Protein 5T5D (pdb70)

Secondary structure (DSSP, 8-state):
-EEEEEE-SSTT-SSHHHHHHHHTT-SEEEEE-HHHHH-HHHHHHHHHHS-TT-EEEEE-HHHHHHHHHHS---S-EEEEESSHHHHHHHHHTT---SEEEE--B--EEETTEE--HHHHHHHHHHHHTT-EEEE-SSTTSPPEEGGGG-

Solvent-accessible surface area: 7472 Å² total; per-residue (Å²): 66,46,60,5,4,0,0,1,51,37,2,1,79,55,79,27,1,31,46,1,18,154,120,47,94,19,95,16,0,5,0,0,13,75,149,2,38,152,38,72,92,77,36,46,88,1,116,143,49,22,51,117,78,24,120,25,28,31,51,25,15,173,34,0,32,115,38,41,86,79,78,124,28,97,34,84,0,0,0,0,0,31,37,0,71,16,0,58,48,0,32,126,12,107,9,98,24,154,59,0,0,0,0,23,13,123,112,98,31,33,86,32,2,26,8,36,93,105,26,94,145,37,0,45,24,0,28,87,62,63,8,140,9,15,11,18,54,42,42,100,72,80,62,51,75,0,120,146,56,77

Nearest PDB structures (foldseek):
  5t5d-assembly1_A  TM=1.007E+00  e=1.175E-31  Streptococcus pneumoniae TIGR4
  1ble-assembly1_A  TM=9.465E-01  e=1.031E-14  Bacillus subtilis
  3eye-assembly1_A  TM=9.375E-01  e=6.669E-14  Escherichia coli O157:H7
  3p3v-assembly1_A  TM=9.046E-01  e=5.497E-14  Streptococcus pyogenes serotype M1
  3lfj-assembly2_B  TM=8.961E-01  e=4.600E-13  Caldanaerobacter subterraneus subsp. tengcongensis MB4

Radius of gyration: 14.41 Å; Cα contacts (8 Å, |Δi|>4): 271; chains: 1; bounding box: 38×37×31 Å

CATH classification: 3.40.35.10

B-factor: mean 57.13, std 14.55, range [31.09, 108.74]

Sequence (150 aa)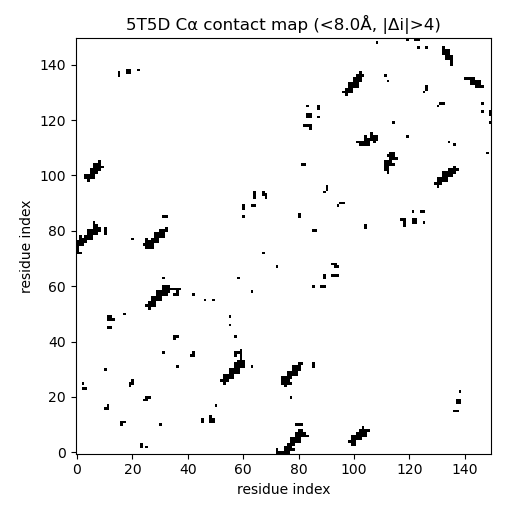:
SIEFVRIDDRLVHGQVVTTWLKKYDIEQVIIVNDRISEDKTRQSILKISAPVGLKIVFFSVKRFVEVLNSVPIKKRTMLIYTNPKDVYDSIEGNLKLEYLNVGQMSEKVTGGVALGEEDKYYFKKIVDKGTRVEIQMVPNDKVTMLEKFL

Organism: Streptococcus pneumoniae serotype 4 (strain ATCC BAA-334 / TIGR4) (NCBI:txid170187)

InterPro domains:
  IPR004720 Phosphotransferase system, sorbose subfamily IIB component [PF03830] (3-148)
  IPR004720 Phosphotransferase system, sorbose subfamily IIB component [PS51101] (1-156)
  IPR004720 Phosphotransferase system, sorbose subfamily IIB component [cd00001] (3-152)
  IPR036667 Phosphotransferase system, sorbose subfamily IIB component superfamily [G3DSA:3.40.35.10] (1-156)
  IPR036667 Phosphotransferase system, sorbose subfamily IIB component superfamily [SSF52728] (1-155)

Foldseek 3Di:
DAQAEEAAPCQQDDPQVVLVCVVLVFAEEEEAADVCLVDVVVVVVSVVSHDDRYHYHYHYLVVVLVCVVVDDDDGHYYYYYHALVSVLSSVVSVDDAQEYEYAAHPCDDDDGHRADPVRVVSVVVCVVVNHFYWYARHPPGDTDGPVVPD

Structure (mmCIF, N/CA/C/O backbone):
data_5T5D
#
_entry.id   5T5D
#
_cell.length_a   42.503
_cell.length_b   42.503
_cell.length_c   292.922
_cell.angle_alpha   9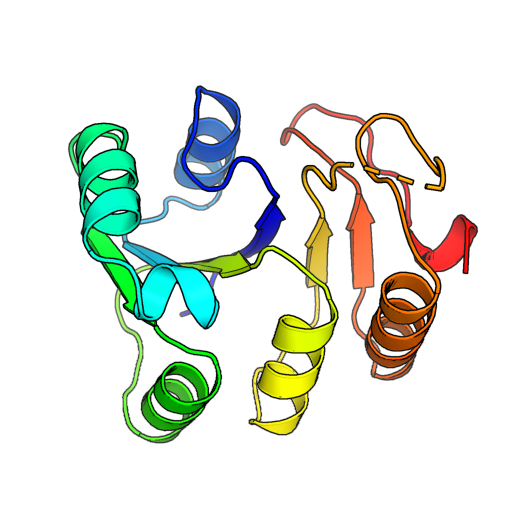0.00
_cell.angle_beta   90.00
_cell.angle_gamma   120.00
#
_symmetry.space_group_name_H-M   'P 65 2 2'
#
loop_
_entity.id
_entity.type
_entity.pdbx_description
1 polymer 'PTS system, IIB component'
2 water water
#
loop_
_atom_site.group_PDB
_atom_site.id
_atom_site.type_symbol
_atom_site.label_atom_id
_atom_site.label_alt_id
_atom_site.label_comp_id
_atom_site.label_asym_id
_atom_site.label_entity_id
_atom_site.label_seq_id
_atom_site.pdbx_PDB_ins_code
_atom_site.Cartn_x
_atom_site.Cartn_y
_atom_site.Cartn_z
_atom_site.occupancy
_atom_site.B_iso_or_equiv
_atom_site.auth_seq_id
_atom_site.auth_comp_id
_atom_site.auth_asym_id
_atom_site.auth_atom_id
_atom_site.pdbx_PDB_model_num
ATOM 1 N N . SER A 1 7 ? 21.464 14.022 17.414 1.00 65.49 2 SER A N 1
ATOM 2 C CA . SER A 1 7 ? 20.453 14.846 18.072 1.00 60.78 2 SER A CA 1
ATOM 3 C C . SER A 1 7 ? 19.092 14.733 17.358 1.00 51.93 2 SER A C 1
ATOM 4 O O . SER A 1 7 ? 18.390 15.726 17.128 1.00 51.32 2 SER A O 1
ATOM 7 N N . ILE A 1 8 ? 18.744 13.509 16.973 1.00 49.82 3 ILE A N 1
ATOM 8 C CA . ILE A 1 8 ? 17.388 13.224 16.538 1.00 59.07 3 ILE A CA 1
ATOM 9 C C . ILE A 1 8 ? 16.498 13.307 17.767 1.00 62.28 3 ILE A C 1
ATOM 10 O O . ILE A 1 8 ? 16.665 12.545 18.728 1.00 58.70 3 ILE A O 1
ATOM 15 N N . GLU A 1 9 ? 15.571 14.255 17.759 1.00 54.05 4 GLU A N 1
ATOM 16 C CA . GLU A 1 9 ? 14.754 14.525 18.922 1.00 42.38 4 GLU A CA 1
ATOM 17 C C . GLU A 1 9 ? 13.420 13.813 18.878 1.00 43.62 4 GLU A C 1
ATOM 18 O O . GLU A 1 9 ? 12.806 13.603 19.933 1.00 48.53 4 GLU A O 1
ATOM 24 N N . PHE A 1 10 ? 12.983 13.411 17.691 1.00 40.24 5 PHE A N 1
ATOM 25 C CA . PHE A 1 10 ? 11.598 13.044 17.471 1.00 39.34 5 PHE A CA 1
ATOM 26 C C . PHE A 1 10 ? 11.505 12.406 16.104 1.00 38.46 5 PHE A C 1
ATOM 27 O O . PHE A 1 10 ? 12.068 12.924 15.133 1.00 53.88 5 PHE A O 1
ATOM 35 N N . VAL A 1 11 ? 10.857 11.255 16.012 1.00 45.52 6 VAL A N 1
ATOM 36 C CA . VAL A 1 11 ? 10.661 10.616 14.723 1.00 53.87 6 VAL A CA 1
ATOM 37 C C . VAL A 1 11 ? 9.189 10.272 14.619 1.00 39.12 6 VAL A C 1
ATOM 38 O O . VAL A 1 11 ? 8.581 9.804 15.586 1.00 36.69 6 VAL A O 1
ATOM 42 N N . ARG A 1 12 ? 8.598 10.563 13.472 1.00 41.47 7 ARG A N 1
ATOM 43 C CA . ARG A 1 12 ? 7.155 10.459 13.362 1.00 41.01 7 ARG A CA 1
ATOM 44 C C . ARG A 1 12 ? 6.806 9.899 11.999 1.00 44.20 7 ARG A C 1
ATOM 45 O O . ARG A 1 12 ? 7.467 10.226 11.008 1.00 35.78 7 ARG A O 1
ATOM 53 N N . ILE A 1 13 ? 5.784 9.048 11.960 1.00 35.52 8 ILE A N 1
ATOM 54 C CA . ILE A 1 13 ? 5.207 8.574 10.713 1.00 38.59 8 ILE A CA 1
ATOM 55 C C . ILE A 1 13 ? 3.986 9.432 10.437 1.00 37.13 8 ILE A C 1
ATOM 56 O O . ILE A 1 13 ? 3.053 9.475 11.250 1.00 35.44 8 ILE A O 1
ATOM 61 N N . ASP A 1 14 ? 3.969 10.111 9.294 1.00 37.25 9 ASP A N 1
ATOM 62 C CA . ASP A 1 14 ? 2.838 10.986 9.013 1.00 39.94 9 ASP A CA 1
ATOM 63 C C . ASP A 1 14 ? 2.694 11.125 7.512 1.00 42.30 9 ASP A C 1
ATOM 64 O O . ASP A 1 14 ? 3.644 11.523 6.836 1.00 47.14 9 ASP A O 1
ATOM 69 N N . ASP A 1 15 ? 1.498 10.793 7.010 1.00 53.30 10 ASP A N 1
ATOM 70 C CA . ASP A 1 15 ? 1.158 11.016 5.606 1.00 54.33 10 ASP A CA 1
ATOM 71 C C . ASP A 1 15 ? 1.075 12.499 5.253 1.00 54.29 10 ASP A C 1
ATOM 72 O O . ASP A 1 15 ? 1.363 12.874 4.118 1.00 59.94 10 ASP A O 1
ATOM 77 N N . ARG A 1 16 ? 0.650 13.356 6.179 1.00 64.88 11 ARG A N 1
ATOM 78 C CA . ARG A 1 16 ? 0.606 14.777 5.840 1.00 76.51 11 ARG A CA 1
ATOM 79 C C . ARG A 1 16 ? 2.006 15.367 5.719 1.00 80.61 11 ARG A C 1
ATOM 80 O O . ARG A 1 16 ? 2.216 16.294 4.924 1.00 82.91 11 ARG A O 1
ATOM 82 N N . LEU A 1 17 ? 2.967 14.827 6.480 1.00 74.79 12 LEU A N 1
ATOM 83 C CA . LEU A 1 17 ? 4.334 15.332 6.562 1.00 70.80 12 LEU A CA 1
ATOM 84 C C . LEU A 1 17 ? 4.348 16.733 7.169 1.00 75.90 12 LEU A C 1
ATOM 85 O O . LEU A 1 17 ? 3.933 16.909 8.320 1.00 68.05 12 LEU A O 1
ATOM 90 N N . VAL A 1 18 ? 4.806 17.732 6.416 1.00 81.41 13 VAL A N 1
ATOM 91 C CA . VAL A 1 18 ? 4.880 19.100 6.915 1.00 84.05 13 VAL A CA 1
ATOM 92 C C . VAL A 1 18 ? 3.638 19.909 6.516 1.00 85.96 13 VAL A C 1
ATOM 93 O O . VAL A 1 18 ? 3.681 21.142 6.464 1.00 89.11 13 VAL A O 1
ATOM 97 N N . HIS A 1 19 ? 2.514 19.238 6.269 1.00 76.85 14 HIS A N 1
ATOM 98 C CA . HIS A 1 19 ? 1.288 19.921 5.869 1.00 83.47 14 HIS A CA 1
ATOM 99 C C . HIS A 1 19 ? 0.460 20.306 7.090 1.00 71.12 14 HIS A C 1
ATOM 100 O O . HIS A 1 19 ? -0.006 19.437 7.832 1.00 59.45 14 HIS A O 1
ATOM 107 N N . GLY A 1 20 ? 0.262 21.601 7.280 1.00 88.43 15 GLY A N 1
ATOM 108 C CA . GLY A 1 20 ? -0.763 22.085 8.177 1.00 85.79 15 GLY A CA 1
ATOM 109 C C . GLY A 1 20 ? -0.214 22.592 9.489 1.00 90.04 15 GLY A C 1
ATOM 110 O O . GLY A 1 20 ? 0.982 22.835 9.665 1.00 93.50 15 GLY A O 1
ATOM 111 N N . GLN A 1 21 ? -1.136 22.771 10.425 1.00 96.13 16 GLN A N 1
ATOM 112 C CA . GLN A 1 21 ? -0.782 23.143 11.783 1.00 93.99 16 GLN A CA 1
ATOM 113 C C . GLN A 1 21 ? -0.398 21.941 12.630 1.00 93.35 16 GLN A C 1
ATOM 114 O O . GLN A 1 21 ? 0.067 22.125 13.762 1.00 91.81 16 GLN A O 1
ATOM 116 N N . VAL A 1 22 ? -0.580 20.722 12.111 1.00 78.96 17 VAL A N 1
ATOM 117 C CA . VAL A 1 22 ? -0.315 19.531 12.914 1.00 69.40 17 VAL A CA 1
ATOM 118 C C . VAL A 1 22 ? 1.166 19.448 13.252 1.00 57.28 17 VAL A C 1
ATOM 119 O O . VAL A 1 22 ? 1.546 19.311 14.419 1.00 69.38 17 VAL A O 1
ATOM 121 N N . VAL A 1 23 ? 2.027 19.569 12.243 1.00 53.73 18 VAL A N 1
ATOM 122 C CA . VAL A 1 23 ? 3.451 19.372 12.492 1.00 58.05 18 VAL A CA 1
ATOM 123 C C . VAL A 1 23 ? 4.029 20.482 13.371 1.00 49.81 18 VAL A C 1
ATOM 124 O O . VAL A 1 23 ? 4.927 20.232 14.186 1.00 55.75 18 VAL A O 1
ATOM 128 N N . THR A 1 24 ? 3.520 21.710 13.252 1.00 55.93 19 THR A N 1
ATOM 129 C CA . THR A 1 24 ? 4.165 22.827 13.932 1.00 66.44 19 THR A CA 1
ATOM 130 C C . THR A 1 24 ? 4.023 22.729 15.448 1.00 55.16 19 THR A C 1
ATOM 131 O O . THR A 1 24 ? 4.896 23.209 16.179 1.00 56.60 19 THR A O 1
ATOM 135 N N . THR A 1 25 ? 2.944 22.117 15.936 1.00 53.77 20 THR A N 1
ATOM 136 C CA . THR A 1 25 ? 2.852 21.812 17.362 1.00 63.46 20 THR A CA 1
ATOM 137 C C . THR A 1 25 ? 4.042 20.968 17.811 1.00 55.53 20 THR A C 1
ATOM 138 O O . THR A 1 25 ? 4.617 21.191 18.887 1.00 57.36 20 THR A O 1
ATOM 142 N N . TRP A 1 26 ? 4.436 20.005 16.982 1.00 50.85 21 TRP A N 1
ATOM 143 C CA . TRP A 1 26 ? 5.558 19.144 17.315 1.00 46.61 21 TRP A CA 1
ATOM 144 C C . TRP A 1 26 ? 6.886 19.889 17.192 1.00 51.36 21 TRP A C 1
ATOM 145 O O . TRP A 1 26 ? 7.790 19.692 18.014 1.00 53.01 21 TRP A O 1
ATOM 156 N N . LEU A 1 27 ? 7.020 20.772 16.195 1.00 49.39 22 LEU A N 1
ATOM 157 C CA . LEU A 1 27 ? 8.245 21.560 16.073 1.00 50.83 22 LEU A CA 1
ATOM 158 C C . LEU A 1 27 ? 8.414 22.553 17.218 1.00 52.30 22 LEU A C 1
ATOM 159 O O . LEU A 1 27 ? 9.549 22.850 17.614 1.00 62.91 22 LEU A O 1
ATOM 164 N N . LYS A 1 28 ? 7.315 23.080 17.757 1.00 52.87 23 LYS A N 1
ATOM 165 C CA . LYS A 1 28 ? 7.419 23.903 18.956 1.00 71.28 23 LYS A CA 1
ATOM 166 C C . LYS A 1 28 ? 7.776 23.051 20.164 1.00 52.73 23 LYS A C 1
ATOM 167 O O . LYS A 1 28 ? 8.697 23.385 20.918 1.00 56.94 23 LYS A O 1
ATOM 173 N N . LYS A 1 29 ? 7.075 21.924 20.336 1.00 51.26 24 LYS A N 1
ATOM 174 C CA . LYS A 1 29 ? 7.233 21.107 21.536 1.00 61.94 24 LYS A CA 1
ATOM 175 C C . LYS A 1 29 ? 8.664 20.619 21.674 1.00 53.90 24 LYS A C 1
ATOM 176 O O . LYS A 1 29 ? 9.271 20.735 22.743 1.00 56.04 24 LYS A O 1
ATOM 182 N N . TYR A 1 30 ? 9.221 20.069 20.600 1.00 51.05 25 TYR A N 1
ATOM 183 C CA . TYR A 1 30 ? 10.586 19.562 20.601 1.00 54.67 25 TYR A CA 1
ATOM 184 C C . TYR A 1 30 ? 11.606 20.624 20.188 1.00 55.79 25 TYR A C 1
ATOM 185 O O . TYR A 1 30 ? 12.798 20.315 20.066 1.00 47.51 25 TYR A O 1
ATOM 194 N N . ASP A 1 31 ? 11.166 21.866 20.000 1.00 62.89 26 ASP A N 1
ATOM 195 C CA . ASP A 1 31 ? 12.038 22.973 19.605 1.00 63.77 26 ASP A CA 1
ATOM 196 C C . ASP A 1 31 ? 12.917 22.568 18.423 1.00 57.22 26 ASP A C 1
ATOM 197 O O . ASP A 1 31 ? 14.153 22.596 18.471 1.00 50.88 26 ASP A O 1
ATOM 202 N N . ILE A 1 32 ? 12.232 22.170 17.353 1.00 47.60 27 ILE A N 1
ATOM 203 C CA . ILE A 1 32 ? 12.884 21.557 16.202 1.00 61.49 27 ILE A CA 1
ATOM 204 C C . ILE A 1 32 ? 13.509 22.641 15.339 1.00 56.87 27 ILE A C 1
ATOM 205 O O . ILE A 1 32 ? 12.863 23.644 15.022 1.00 54.04 27 ILE A O 1
ATOM 210 N N . GLU A 1 33 ? 14.758 22.420 14.932 1.00 57.49 28 GLU A N 1
ATOM 211 C CA . GLU A 1 33 ? 15.474 23.306 14.022 1.00 58.78 28 GLU A CA 1
ATOM 212 C C . GLU A 1 33 ? 15.572 22.754 12.610 1.00 56.75 28 GLU A C 1
ATOM 213 O O . GLU A 1 33 ? 15.928 23.497 11.686 1.00 62.27 28 GLU A O 1
ATOM 219 N N . GLN A 1 34 ? 15.273 21.479 12.424 1.00 49.89 29 GLN A N 1
ATOM 220 C CA . GLN A 1 34 ? 15.550 20.810 11.167 1.00 49.96 29 GLN A CA 1
ATOM 221 C C . GLN A 1 34 ? 14.600 19.631 11.045 1.00 53.84 29 GLN A C 1
ATOM 222 O O . GLN A 1 34 ? 14.511 18.830 11.977 1.00 47.74 29 GLN A O 1
ATOM 228 N N . VAL A 1 35 ? 13.892 19.539 9.917 1.00 44.03 30 VAL A N 1
ATOM 229 C CA . VAL A 1 35 ? 13.111 18.362 9.552 1.00 43.00 30 VAL A CA 1
ATOM 230 C C . VAL A 1 35 ? 13.810 17.627 8.413 1.00 42.72 30 VAL A C 1
ATOM 231 O O . VAL A 1 35 ? 14.177 18.228 7.397 1.00 43.14 30 VAL A O 1
ATOM 235 N N . ILE A 1 36 ? 14.011 16.330 8.592 1.00 42.10 31 ILE A N 1
ATOM 236 C CA . ILE A 1 36 ? 14.460 15.444 7.530 1.00 46.43 31 ILE A CA 1
ATOM 237 C C . ILE A 1 36 ? 13.294 14.541 7.167 1.00 50.00 31 ILE A C 1
ATOM 238 O O . ILE A 1 36 ? 12.805 13.776 8.011 1.00 40.94 31 ILE A O 1
ATOM 243 N N . ILE A 1 37 ? 12.827 14.650 5.931 1.00 46.55 32 ILE A N 1
ATOM 244 C CA . ILE A 1 37 ? 11.819 13.736 5.416 1.00 45.05 32 ILE A CA 1
ATOM 245 C C . ILE A 1 37 ? 12.572 12.569 4.812 1.00 40.57 32 ILE A C 1
ATOM 246 O O . ILE A 1 37 ? 13.369 12.761 3.886 1.00 40.99 32 ILE A O 1
ATOM 251 N N . VAL A 1 38 ? 12.380 11.378 5.387 1.00 40.26 33 VAL A N 1
ATOM 252 C CA . VAL A 1 38 ? 13.075 10.170 4.950 1.00 48.90 33 VAL A CA 1
ATOM 253 C C . VAL A 1 38 ? 12.070 9.333 4.175 1.00 39.97 33 VAL A C 1
ATOM 254 O O . VAL A 1 38 ? 11.263 8.611 4.770 1.00 41.32 33 VAL A O 1
ATOM 258 N N . ASN A 1 39 ? 12.157 9.399 2.844 1.00 40.39 34 ASN A N 1
ATOM 259 C CA . ASN A 1 39 ? 11.224 8.736 1.945 1.00 40.53 34 ASN A CA 1
ATOM 260 C C . ASN A 1 39 ? 11.851 8.613 0.557 1.00 41.15 34 ASN A C 1
ATOM 261 O O . ASN A 1 39 ? 12.391 9.588 0.037 1.00 51.21 34 ASN A O 1
ATOM 266 N N . ASP A 1 40 ? 11.753 7.421 -0.053 1.00 41.40 35 ASP A N 1
ATOM 267 C CA . ASP A 1 40 ? 12.396 7.191 -1.355 1.00 42.12 35 ASP A CA 1
ATOM 268 C C . ASP A 1 40 ? 11.745 8.016 -2.456 1.00 47.68 35 ASP A C 1
ATOM 269 O O . ASP A 1 40 ? 12.430 8.713 -3.224 1.00 43.10 35 ASP A O 1
ATOM 274 N N . ARG A 1 41 ? 10.416 7.930 -2.553 1.00 45.48 36 ARG A N 1
ATOM 275 C CA . ARG A 1 41 ? 9.690 8.610 -3.617 1.00 49.10 36 ARG A CA 1
ATOM 276 C C . ARG A 1 41 ? 9.907 10.118 -3.569 1.00 43.20 36 ARG A C 1
ATOM 277 O O . ARG A 1 41 ? 10.265 10.737 -4.573 1.00 5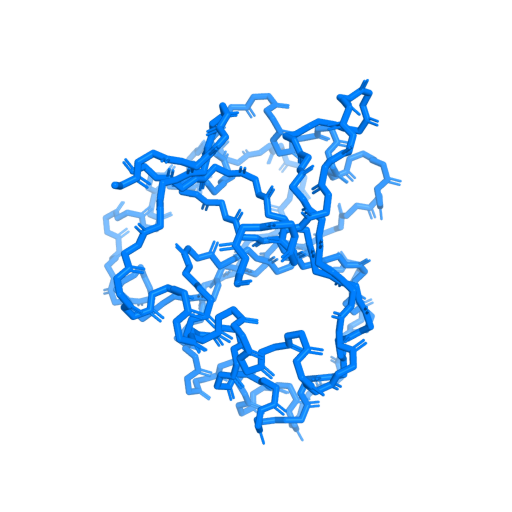2.69 36 ARG A O 1
ATOM 285 N N . ILE A 1 42 ? 9.700 10.723 -2.402 1.00 42.58 37 ILE A N 1
ATOM 286 C CA . ILE A 1 42 ? 9.860 12.168 -2.249 1.00 51.38 37 ILE A CA 1
ATOM 287 C C . ILE A 1 42 ? 11.300 12.574 -2.521 1.00 47.96 37 ILE A C 1
ATOM 288 O O . ILE A 1 42 ? 11.564 13.582 -3.181 1.00 52.39 37 ILE A O 1
ATOM 293 N N . SER A 1 43 ? 12.250 11.800 -2.006 1.00 42.64 38 SER A N 1
ATOM 294 C CA . SER A 1 43 ? 13.646 12.008 -2.328 1.00 46.38 38 SER A CA 1
ATOM 295 C C . SER A 1 43 ? 13.876 12.010 -3.825 1.00 54.30 38 SER A C 1
ATOM 296 O O . SER A 1 43 ? 14.796 12.683 -4.303 1.00 50.80 38 SER A O 1
ATOM 299 N N . GLU A 1 44 ? 13.052 11.270 -4.572 1.00 50.11 39 GLU A N 1
ATOM 300 C CA . GLU A 1 44 ? 13.151 11.260 -6.024 1.00 60.49 39 GLU A CA 1
ATOM 301 C C . GLU A 1 44 ? 12.482 12.480 -6.655 1.00 59.92 39 GLU A C 1
ATOM 302 O O . GLU A 1 44 ? 12.928 12.940 -7.707 1.00 51.19 39 GLU A O 1
ATOM 308 N N . ASP A 1 45 ? 11.427 13.023 -6.036 1.00 54.98 40 ASP A N 1
ATOM 309 C CA . ASP A 1 45 ? 10.466 13.866 -6.739 1.00 58.99 40 ASP A CA 1
ATOM 310 C C . ASP A 1 45 ? 10.636 15.336 -6.354 1.00 61.26 40 ASP A C 1
ATOM 311 O O . ASP A 1 45 ? 10.210 15.762 -5.268 1.00 54.85 40 ASP A O 1
ATOM 316 N N . LYS A 1 46 ? 11.218 16.116 -7.273 1.00 57.58 41 LYS A N 1
ATOM 317 C CA . LYS A 1 46 ? 11.447 17.534 -7.020 1.00 50.15 41 LYS A CA 1
ATOM 318 C C . LYS A 1 46 ? 10.144 18.306 -6.905 1.00 51.14 41 LYS A C 1
ATOM 319 O O . LYS A 1 46 ? 10.075 19.288 -6.157 1.00 53.85 41 LYS A O 1
ATOM 321 N N . THR A 1 47 ? 9.105 17.896 -7.631 1.00 47.07 42 THR A N 1
ATOM 322 C CA . THR A 1 47 ? 7.830 18.608 -7.546 1.00 49.37 42 THR A CA 1
ATOM 323 C C . THR A 1 47 ? 7.264 18.554 -6.133 1.00 47.51 42 THR A C 1
ATOM 324 O O . THR A 1 47 ? 6.856 19.578 -5.566 1.00 49.08 42 THR A O 1
ATOM 328 N N . ARG A 1 48 ? 7.231 17.359 -5.539 1.00 54.22 43 ARG A N 1
ATOM 329 C CA . ARG A 1 48 ? 6.672 17.277 -4.197 1.00 59.56 43 ARG A CA 1
ATOM 330 C C . ARG A 1 48 ? 7.626 17.882 -3.173 1.00 46.49 43 ARG A C 1
ATOM 331 O O . ARG A 1 48 ? 7.178 18.413 -2.150 1.00 64.79 43 ARG A O 1
ATOM 339 N N . GLN A 1 49 ? 8.932 17.857 -3.442 1.00 44.65 44 GLN A N 1
ATOM 340 C CA . GLN A 1 49 ? 9.873 18.558 -2.568 1.00 54.32 44 GLN A CA 1
ATOM 341 C C . GLN A 1 49 ? 9.620 20.060 -2.584 1.00 46.45 44 GLN A C 1
ATOM 342 O O . GLN A 1 49 ? 9.645 20.710 -1.534 1.00 45.13 44 GLN A O 1
ATOM 348 N N . SER A 1 50 ? 9.378 20.625 -3.769 1.00 45.95 45 SER A N 1
ATOM 349 C CA . SER A 1 50 ? 9.064 22.043 -3.889 1.00 46.70 45 SER A CA 1
ATOM 350 C C . SER A 1 50 ? 7.768 22.389 -3.176 1.00 53.28 45 SER A C 1
ATOM 351 O O . SER A 1 50 ? 7.683 23.426 -2.506 1.00 51.75 45 SER A O 1
ATOM 354 N N . ILE A 1 51 ? 6.739 21.542 -3.304 1.00 50.40 46 ILE A N 1
ATOM 355 C CA . ILE A 1 51 ? 5.495 21.859 -2.598 1.00 55.00 46 ILE A CA 1
ATOM 356 C C . ILE A 1 51 ? 5.716 21.826 -1.088 1.00 52.67 46 ILE A C 1
ATOM 357 O O . ILE A 1 51 ? 5.295 22.741 -0.364 1.00 52.83 46 ILE A O 1
ATOM 362 N N . LEU A 1 52 ? 6.440 20.814 -0.596 1.00 56.89 47 LEU A N 1
ATOM 363 C CA . LEU A 1 52 ? 6.677 20.724 0.843 1.00 52.42 47 LEU A CA 1
ATOM 364 C C . LEU A 1 52 ? 7.556 21.874 1.341 1.00 53.14 47 LEU A C 1
ATOM 365 O O . LEU A 1 52 ? 7.311 22.421 2.422 1.00 52.23 47 LEU A O 1
ATOM 370 N N . LYS A 1 53 ? 8.576 22.264 0.568 1.00 51.98 48 LYS A N 1
ATOM 371 C CA . LYS A 1 53 ? 9.357 23.452 0.922 1.00 49.73 48 LYS A CA 1
ATOM 372 C C . LYS A 1 53 ? 8.482 24.707 0.949 1.00 54.77 48 LYS A C 1
ATOM 373 O O . LYS A 1 53 ? 8.645 25.571 1.818 1.00 52.03 48 LYS A O 1
ATOM 379 N N . ILE A 1 54 ? 7.543 24.820 0.008 1.00 53.44 49 ILE A N 1
ATOM 380 C CA . ILE A 1 54 ? 6.668 25.984 -0.023 1.00 62.70 49 ILE A CA 1
ATOM 381 C C . ILE A 1 54 ? 5.754 26.014 1.200 1.00 65.34 49 ILE A C 1
ATOM 382 O O . ILE A 1 54 ? 5.421 27.094 1.704 1.00 73.95 49 ILE A O 1
ATOM 387 N N . SER A 1 55 ? 5.379 24.848 1.729 1.00 60.24 50 SER A N 1
ATOM 388 C CA . SER A 1 55 ? 4.460 24.768 2.860 1.00 62.52 50 SER A CA 1
ATOM 389 C C . SER A 1 55 ? 5.132 24.809 4.229 1.00 64.51 50 SER A C 1
ATOM 390 O O . SER A 1 55 ? 4.420 24.850 5.240 1.00 75.47 50 SER A O 1
ATOM 393 N N . ALA A 1 56 ? 6.466 24.821 4.301 1.00 57.05 51 ALA A N 1
ATOM 394 C CA . ALA A 1 56 ? 7.114 24.722 5.604 1.00 57.86 51 ALA A CA 1
ATOM 395 C C . ALA A 1 56 ? 7.151 26.074 6.321 1.00 58.66 51 ALA A C 1
ATOM 396 O O . ALA A 1 56 ? 7.251 27.121 5.678 1.00 66.49 51 ALA A O 1
ATOM 398 N N . PRO A 1 57 ? 7.086 26.077 7.665 1.00 62.33 52 PRO A N 1
ATOM 399 C CA . PRO A 1 57 ? 7.145 27.346 8.413 1.00 72.51 52 PRO A CA 1
ATOM 400 C C . PRO A 1 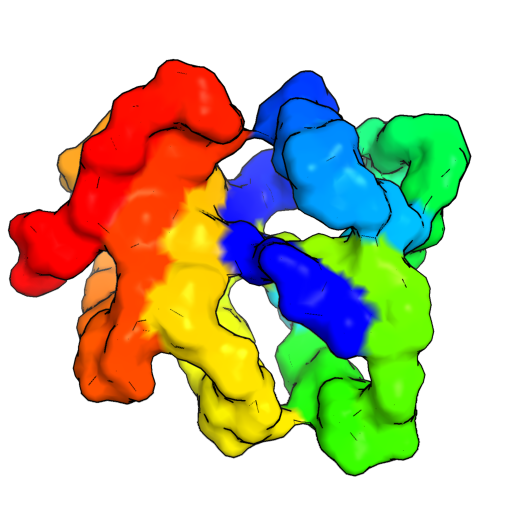57 ? 8.428 28.132 8.181 1.00 78.71 52 PRO A C 1
ATOM 401 O O . PRO A 1 57 ? 9.357 27.639 7.537 1.00 80.02 52 PRO A O 1
ATOM 405 N N . VAL A 1 58 ? 8.500 29.338 8.754 1.00 90.29 53 VAL A N 1
ATOM 406 C CA . VAL A 1 58 ? 9.501 30.323 8.339 1.00 90.38 53 VAL A CA 1
ATOM 407 C C . VAL A 1 58 ? 10.922 29.821 8.597 1.00 85.60 53 VAL A C 1
ATOM 408 O O . VAL A 1 58 ? 11.750 29.763 7.680 1.00 90.53 53 VAL A O 1
ATOM 410 N N . GLY A 1 59 ? 11.239 29.474 9.840 1.00 80.94 54 GLY A N 1
ATOM 411 C CA . GLY A 1 59 ? 12.632 29.229 10.165 1.00 87.38 54 GLY A CA 1
ATOM 412 C C . GLY A 1 59 ? 13.117 27.797 10.030 1.00 88.47 54 GLY A C 1
ATOM 413 O O . GLY A 1 59 ? 14.170 27.452 10.576 1.00 87.56 54 GLY A O 1
ATOM 414 N N . LEU A 1 60 ? 12.387 26.947 9.313 1.00 66.41 55 LEU A N 1
ATOM 415 C CA . LEU A 1 60 ? 12.681 25.519 9.335 1.00 59.82 55 LEU A CA 1
ATOM 416 C C . LEU A 1 60 ? 13.570 25.122 8.152 1.00 57.99 55 LEU A C 1
ATOM 417 O O . LEU A 1 60 ? 13.215 25.346 6.991 1.00 56.87 55 LEU A O 1
ATOM 422 N N . LYS A 1 61 ? 14.728 24.537 8.449 1.00 50.87 56 LYS A N 1
ATOM 423 C CA . LYS A 1 61 ? 15.493 23.823 7.438 1.00 49.53 56 LYS A CA 1
ATOM 424 C C . LYS A 1 61 ? 14.868 22.450 7.191 1.00 55.76 56 LYS A C 1
ATOM 425 O O . LYS A 1 61 ? 14.590 21.695 8.135 1.00 45.56 56 LYS A O 1
ATOM 431 N N . ILE A 1 62 ? 14.645 22.124 5.925 1.00 45.76 57 ILE A N 1
ATOM 432 C CA . ILE A 1 62 ? 14.028 20.861 5.545 1.00 49.09 57 ILE A CA 1
ATOM 433 C C . ILE A 1 62 ? 14.946 20.159 4.556 1.00 44.59 57 ILE A C 1
ATOM 434 O O . ILE A 1 62 ? 15.412 20.758 3.584 1.00 48.83 57 ILE A O 1
ATOM 439 N N . VAL A 1 63 ? 15.254 18.913 4.826 1.00 53.25 58 VAL A N 1
ATOM 440 C CA . VAL A 1 63 ? 16.109 18.161 3.927 1.00 51.92 58 VAL A CA 1
ATOM 441 C C . VAL A 1 63 ? 15.357 16.891 3.572 1.00 44.23 58 VAL A C 1
ATOM 442 O O . VAL A 1 63 ? 14.510 16.422 4.342 1.00 48.76 58 VAL A O 1
ATOM 446 N N . PHE A 1 64 ? 15.617 16.366 2.376 1.00 43.15 59 PHE A N 1
ATOM 447 C CA . PHE A 1 64 ? 14.962 15.150 1.909 1.00 42.60 59 PHE A CA 1
ATOM 448 C C . PHE A 1 64 ? 15.997 14.066 1.657 1.00 42.60 59 PHE A C 1
ATOM 449 O O . PHE A 1 64 ? 16.986 14.306 0.964 1.00 43.19 59 PHE A O 1
ATOM 457 N N . PHE A 1 65 ? 15.760 12.875 2.192 1.00 42.05 60 PHE A N 1
ATOM 458 C CA . PHE A 1 65 ? 16.669 11.759 1.981 1.00 43.34 60 PHE A CA 1
ATOM 459 C C . PHE A 1 65 ? 15.881 10.519 1.597 1.00 43.61 60 PHE A C 1
ATOM 460 O O . PHE A 1 65 ? 14.788 10.282 2.114 1.00 41.26 60 PHE A O 1
ATOM 468 N N . SER A 1 66 ? 16.456 9.711 0.720 1.00 42.12 61 SER A N 1
ATOM 469 C CA . SER A 1 66 ? 15.990 8.340 0.640 1.00 44.48 61 SER A CA 1
ATOM 470 C C . SER A 1 66 ? 16.447 7.592 1.894 1.00 41.62 61 SER A C 1
ATOM 471 O O . SER A 1 66 ? 17.341 8.039 2.616 1.00 47.44 61 SER A O 1
ATOM 474 N N . VAL A 1 67 ? 15.833 6.440 2.153 1.00 36.88 62 VAL A N 1
ATOM 475 C CA . VAL A 1 67 ? 16.269 5.623 3.283 1.00 38.46 62 VAL A CA 1
ATOM 476 C C . VAL A 1 67 ? 17.762 5.315 3.180 1.00 44.60 62 VAL A C 1
ATOM 477 O O . VAL A 1 67 ? 18.524 5.562 4.120 1.00 42.93 62 VAL A O 1
ATOM 481 N N . LYS A 1 68 ? 18.205 4.811 2.019 1.00 41.84 63 LYS A N 1
ATOM 482 C CA . LYS A 1 68 ? 19.615 4.473 1.808 1.00 45.03 63 LYS A CA 1
ATOM 483 C C . LYS A 1 68 ? 20.540 5.629 2.190 1.00 50.24 63 LYS A C 1
ATOM 484 O O . LYS A 1 68 ? 21.454 5.475 3.016 1.00 48.02 63 LYS A O 1
ATOM 490 N N . ARG A 1 69 ? 20.298 6.804 1.597 1.00 45.83 64 ARG A N 1
ATOM 491 C CA . ARG A 1 69 ? 21.134 7.976 1.846 1.00 60.04 64 ARG A CA 1
ATOM 492 C C . ARG A 1 69 ? 21.078 8.407 3.302 1.00 55.85 64 ARG A C 1
ATOM 493 O O . ARG A 1 69 ? 22.090 8.847 3.867 1.00 52.13 64 ARG A O 1
ATOM 495 N N . PHE A 1 70 ? 19.904 8.307 3.923 1.00 39.74 65 PHE A N 1
ATOM 496 C CA . PHE A 1 70 ? 19.791 8.738 5.308 1.00 41.95 65 PHE A CA 1
ATOM 497 C C . PHE A 1 70 ? 20.591 7.836 6.224 1.00 38.45 65 PHE A C 1
ATOM 498 O O . PHE A 1 70 ? 21.265 8.316 7.133 1.00 51.34 65 PHE A O 1
ATOM 506 N N . VAL A 1 71 ? 20.497 6.526 6.013 1.00 45.25 66 VAL A N 1
ATOM 507 C CA . VAL A 1 71 ? 21.303 5.583 6.771 1.00 52.87 66 VAL A CA 1
ATOM 508 C C . VAL A 1 71 ? 22.785 5.907 6.611 1.00 56.45 66 VAL A C 1
ATOM 509 O O . VAL A 1 71 ? 23.539 5.975 7.594 1.00 60.15 66 VAL A O 1
ATOM 513 N N . GLU A 1 72 ? 23.210 6.162 5.374 1.00 51.03 67 GLU A N 1
ATOM 514 C CA . GLU A 1 72 ? 24.604 6.537 5.128 1.00 58.69 67 GLU A CA 1
ATOM 515 C C . GLU A 1 72 ? 25.006 7.772 5.941 1.00 56.47 67 GLU A C 1
ATOM 516 O O . GLU A 1 72 ? 26.043 7.783 6.620 1.00 61.21 67 GLU A O 1
ATOM 522 N N . VAL A 1 73 ? 24.189 8.824 5.884 1.00 49.64 68 VAL A N 1
ATOM 523 C CA . VAL A 1 73 ? 24.478 10.052 6.618 1.00 54.72 68 VAL A CA 1
ATOM 524 C C . VAL A 1 73 ? 24.531 9.771 8.113 1.00 58.84 68 VAL A C 1
ATOM 525 O O . VAL A 1 73 ? 25.480 10.151 8.809 1.00 51.67 68 VAL A O 1
ATOM 529 N N . LEU A 1 74 ? 23.497 9.103 8.623 1.00 61.55 69 LEU A N 1
ATOM 530 C CA . LEU A 1 74 ? 23.402 8.714 10.023 1.00 49.18 69 LEU A CA 1
ATOM 531 C C . LEU A 1 74 ? 24.700 8.078 10.514 1.00 58.65 69 LEU A C 1
ATOM 532 O O . LEU A 1 74 ? 25.196 8.402 11.598 1.00 62.55 69 LEU A O 1
ATOM 537 N N . ASN A 1 75 ? 25.294 7.209 9.698 1.00 58.20 70 ASN A N 1
ATOM 538 C CA . ASN A 1 75 ? 26.529 6.546 10.091 1.00 64.49 70 ASN A CA 1
ATOM 539 C C . ASN A 1 75 ? 27.796 7.314 9.726 1.00 61.13 70 ASN A C 1
ATOM 540 O O . ASN A 1 75 ? 28.886 6.899 10.123 1.00 60.86 70 ASN A O 1
ATOM 545 N N . SER A 1 76 ? 27.696 8.411 8.988 1.00 61.46 71 SER A N 1
ATOM 546 C CA . SER A 1 76 ? 28.884 9.108 8.520 1.00 60.34 71 SER A CA 1
ATOM 547 C C . SER A 1 76 ? 29.002 10.542 9.027 1.00 65.11 71 SER A C 1
ATOM 548 O O . SER A 1 76 ? 30.097 11.110 8.962 1.00 74.52 71 SER A O 1
ATOM 550 N N . VAL A 1 77 ? 27.925 11.127 9.546 1.00 57.79 72 VAL A N 1
ATOM 551 C CA . VAL A 1 77 ? 27.867 12.543 9.904 1.00 58.60 72 VAL A CA 1
ATOM 552 C C . VAL A 1 77 ? 27.195 12.705 11.261 1.00 61.08 72 VAL A C 1
ATOM 553 O O . VAL A 1 77 ? 26.113 12.148 11.483 1.00 65.20 72 VAL A O 1
ATOM 557 N N . PRO A 1 78 ? 27.768 13.467 12.184 1.00 71.76 73 PRO A N 1
ATOM 558 C CA . PRO A 1 78 ? 27.021 13.825 13.389 1.00 71.07 73 PRO A CA 1
ATOM 559 C C . PRO A 1 78 ? 25.947 14.841 13.047 1.00 64.87 73 PRO A C 1
ATOM 560 O O . PRO A 1 78 ? 26.107 15.678 12.157 1.00 73.90 73 PRO A O 1
ATOM 564 N N . ILE A 1 79 ? 24.840 14.767 13.763 1.00 57.75 74 ILE A N 1
ATOM 565 C CA . ILE A 1 79 ? 23.691 15.619 13.500 1.00 61.61 74 ILE A CA 1
ATOM 566 C C . ILE A 1 79 ? 23.602 16.629 14.636 1.00 68.23 74 ILE A C 1
ATOM 567 O O . ILE A 1 79 ? 23.279 16.282 15.779 1.00 64.21 74 ILE A O 1
ATOM 572 N N . LYS A 1 80 ? 23.912 17.885 14.323 1.00 70.28 75 LYS A N 1
ATOM 573 C CA . LYS A 1 80 ? 23.998 18.924 15.339 1.00 68.43 75 LYS A CA 1
ATOM 574 C C . LYS A 1 80 ? 22.631 19.533 15.627 1.00 63.66 75 LYS A C 1
ATOM 575 O O . LYS A 1 80 ? 22.179 19.528 16.775 1.00 71.04 75 LYS A O 1
ATOM 577 N N . LYS A 1 81 ? 21.969 20.059 14.598 1.00 74.83 76 LYS A N 1
ATOM 578 C CA . LYS A 1 81 ? 20.691 20.740 14.787 1.00 71.34 76 LYS A CA 1
ATOM 579 C C . LYS A 1 81 ? 19.677 19.811 15.447 1.00 54.12 76 LYS A C 1
ATOM 580 O O . LYS A 1 81 ? 19.731 18.588 15.276 1.00 51.09 76 LYS A O 1
ATOM 582 N N . ARG A 1 82 ? 18.759 20.397 16.233 1.00 49.80 77 ARG A N 1
ATOM 583 C CA . ARG A 1 82 ? 17.632 19.624 16.766 1.00 43.85 77 ARG A CA 1
ATOM 584 C C . ARG A 1 82 ? 16.747 19.160 15.622 1.00 44.83 77 ARG A C 1
ATOM 585 O O . ARG A 1 82 ? 16.095 19.982 14.967 1.00 47.65 77 ARG A O 1
ATOM 593 N N . THR A 1 83 ? 16.694 17.843 15.397 1.00 44.21 78 THR A N 1
ATOM 594 C CA . THR A 1 83 ? 16.132 17.270 14.180 1.00 44.31 78 THR A CA 1
ATOM 595 C C . THR A 1 83 ? 14.889 16.425 14.428 1.00 40.95 78 THR A C 1
ATOM 596 O O . THR A 1 83 ? 14.812 15.635 15.374 1.00 44.31 78 THR A O 1
ATOM 600 N N . MET A 1 84 ? 13.917 16.593 13.547 1.00 46.35 79 MET A N 1
ATOM 601 C CA . MET A 1 84 ? 12.728 15.767 13.488 1.00 41.92 79 MET A CA 1
ATOM 602 C C . MET A 1 84 ? 12.800 14.995 12.178 1.00 34.87 79 MET A C 1
ATOM 603 O O . MET A 1 84 ? 13.025 15.594 11.125 1.00 49.10 79 MET A O 1
ATOM 608 N N . LEU A 1 85 ? 12.676 13.673 12.241 1.00 34.67 80 LEU A N 1
ATOM 609 C CA . LEU A 1 85 ? 12.540 12.847 11.041 1.00 39.35 80 LEU A CA 1
ATOM 610 C C . LEU A 1 85 ? 11.080 12.505 10.817 1.00 39.97 80 LEU A C 1
ATOM 611 O O . LEU A 1 85 ? 10.397 12.045 11.739 1.00 33.87 80 LEU A O 1
ATOM 616 N N . ILE A 1 86 ? 10.622 12.682 9.584 1.00 42.90 81 ILE A N 1
ATOM 617 C CA . ILE A 1 86 ? 9.270 12.324 9.191 1.00 36.64 81 ILE A CA 1
ATOM 618 C C . ILE A 1 86 ? 9.359 11.229 8.137 1.00 34.07 81 ILE A C 1
ATOM 619 O O . ILE A 1 86 ? 10.054 11.385 7.123 1.00 33.58 81 ILE A O 1
ATOM 624 N N . TYR A 1 87 ? 8.674 10.118 8.402 1.00 41.13 82 TYR A N 1
ATOM 625 C CA . TYR A 1 87 ? 8.477 8.985 7.502 1.00 36.91 82 TYR A CA 1
ATOM 626 C C . TYR A 1 87 ? 7.000 8.915 7.113 1.00 41.10 82 TYR A C 1
ATOM 627 O O . TYR A 1 87 ? 6.139 9.552 7.729 1.00 41.92 82 TYR A O 1
ATOM 636 N N . THR A 1 88 ? 6.704 8.114 6.097 1.00 36.27 83 THR A N 1
ATOM 637 C CA . THR A 1 88 ? 5.326 7.848 5.697 1.00 47.20 83 THR A CA 1
ATOM 638 C C . THR A 1 88 ? 4.865 6.408 5.926 1.00 42.69 83 THR A C 1
ATOM 639 O O . THR A 1 88 ? 3.705 6.106 5.641 1.00 45.49 83 THR A O 1
ATOM 643 N N . ASN A 1 89 ? 5.733 5.511 6.400 1.00 41.21 84 ASN A N 1
ATOM 644 C CA . ASN A 1 89 ? 5.417 4.091 6.520 1.00 43.56 84 ASN A CA 1
ATOM 645 C C . ASN A 1 89 ? 6.373 3.466 7.533 1.00 42.52 84 ASN A C 1
ATOM 646 O O . ASN A 1 89 ? 7.483 3.974 7.725 1.00 56.67 84 ASN A O 1
ATOM 651 N N . PRO A 1 90 ? 5.974 2.389 8.202 1.00 43.55 85 PRO A N 1
ATOM 652 C CA . PRO A 1 90 ? 6.879 1.767 9.183 1.00 44.87 85 PRO A CA 1
ATOM 653 C C . PRO A 1 90 ? 8.025 0.979 8.555 1.00 41.04 85 PRO A C 1
ATOM 654 O O . PRO A 1 90 ? 9.040 0.759 9.224 1.00 48.21 85 PRO A O 1
ATOM 658 N N . LYS A 1 91 ? 7.878 0.496 7.322 1.00 53.58 86 LYS A N 1
ATOM 659 C CA . LYS A 1 91 ? 8.971 -0.217 6.665 1.00 50.91 86 LYS A CA 1
ATOM 660 C C . LYS A 1 91 ? 10.255 0.627 6.600 1.00 47.16 86 LYS A C 1
ATOM 661 O O . LYS A 1 91 ? 11.332 0.155 6.977 1.00 48.44 86 LYS A O 1
ATOM 667 N N . ASP A 1 92 ? 10.170 1.880 6.125 1.00 36.98 87 ASP A N 1
ATOM 668 C CA . ASP A 1 92 ? 11.374 2.727 6.096 1.00 36.51 87 ASP A CA 1
ATOM 669 C C . ASP A 1 92 ? 11.946 3.004 7.483 1.00 47.13 87 ASP A C 1
ATOM 670 O O . ASP A 1 92 ? 13.163 3.196 7.626 1.00 42.61 87 ASP A O 1
ATOM 675 N N . VAL A 1 93 ? 11.098 3.037 8.510 1.00 41.88 88 VAL A N 1
ATOM 676 C CA . VAL A 1 93 ? 11.589 3.179 9.868 1.00 43.67 88 VAL A CA 1
ATOM 677 C C . VAL A 1 93 ? 12.368 1.937 10.271 1.00 38.44 88 VAL A C 1
ATOM 678 O O . VAL A 1 93 ? 13.479 2.036 10.815 1.00 40.01 88 VAL A O 1
ATOM 682 N N . TYR A 1 94 ? 11.802 0.748 10.028 1.00 38.74 89 TYR A N 1
ATOM 683 C CA . TYR A 1 94 ? 12.517 -0.466 10.412 1.00 39.13 89 TYR A CA 1
ATOM 684 C C . TYR A 1 94 ? 13.844 -0.570 9.664 1.00 49.53 89 TYR A C 1
ATOM 685 O O . TYR A 1 94 ? 14.873 -0.924 10.259 1.00 42.02 89 TYR A O 1
ATOM 694 N N . ASP A 1 95 ? 13.851 -0.221 8.362 1.00 38.83 90 ASP A N 1
ATOM 695 C CA . ASP A 1 95 ? 15.089 -0.298 7.592 1.00 45.46 90 ASP A CA 1
ATOM 696 C C . ASP A 1 95 ? 16.108 0.687 8.145 1.00 49.90 90 ASP A C 1
ATOM 697 O O . ASP A 1 95 ? 17.304 0.396 8.168 1.00 59.25 90 ASP A O 1
ATOM 702 N N . SER A 1 96 ? 15.647 1.854 8.623 1.00 51.68 91 SER A N 1
ATOM 703 C CA . SER A 1 96 ? 16.546 2.767 9.327 1.00 44.12 91 SER A CA 1
ATOM 704 C C . SER A 1 96 ? 17.061 2.189 10.640 1.00 46.33 91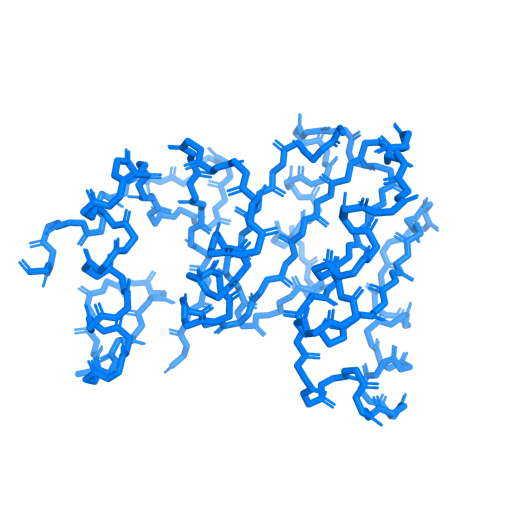 SER A C 1
ATOM 705 O O . SER A 1 96 ? 18.199 2.467 11.032 1.00 53.54 91 SER A O 1
ATOM 708 N N . ILE A 1 97 ? 16.249 1.394 11.334 1.00 45.17 92 ILE A N 1
ATOM 709 C CA . ILE A 1 97 ? 16.704 0.786 12.574 1.00 49.45 92 ILE A CA 1
ATOM 710 C C . ILE A 1 97 ? 17.810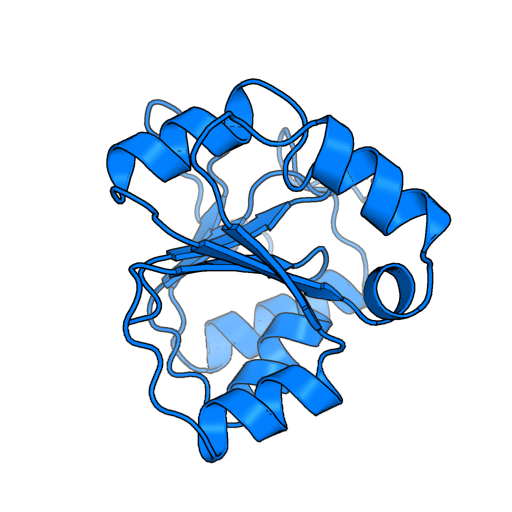 -0.218 12.285 1.00 54.16 92 ILE A C 1
ATOM 711 O O . ILE A 1 97 ? 18.845 -0.239 12.962 1.00 55.44 92 ILE A O 1
ATOM 716 N N . GLU A 1 98 ? 17.628 -1.040 11.247 1.00 46.67 93 GLU A N 1
ATOM 717 C CA . GLU A 1 98 ? 18.709 -1.939 10.848 1.00 50.10 93 GLU A CA 1
ATOM 718 C C . GLU A 1 98 ? 19.945 -1.160 10.432 1.00 64.88 93 GLU A C 1
ATOM 719 O O . GLU A 1 98 ? 21.069 -1.652 10.589 1.00 74.75 93 GLU A O 1
ATOM 725 N N . GLY A 1 99 ? 19.760 0.060 9.921 1.00 56.82 94 GLY A N 1
ATOM 726 C CA . GLY A 1 99 ? 20.870 0.954 9.656 1.00 55.81 94 GLY A CA 1
ATOM 727 C C . GLY A 1 99 ? 21.398 1.693 10.875 1.00 60.11 94 GLY A C 1
ATOM 728 O O . GLY A 1 99 ? 22.095 2.700 10.727 1.00 61.20 94 GLY A O 1
ATOM 729 N N . ASN A 1 100 ? 21.051 1.209 12.074 1.00 58.06 95 ASN A N 1
ATOM 730 C CA . ASN A 1 100 ? 21.567 1.682 13.363 1.00 62.48 95 ASN A CA 1
ATOM 731 C C . ASN A 1 100 ? 20.911 2.965 13.865 1.00 61.10 95 ASN A C 1
ATOM 732 O O . ASN A 1 100 ? 21.535 3.717 14.618 1.00 61.15 95 ASN A O 1
ATOM 737 N N . LEU A 1 101 ? 19.662 3.233 13.490 1.00 55.42 96 LEU A N 1
ATOM 738 C CA . LEU A 1 101 ? 18.925 4.304 14.147 1.00 59.02 96 LEU A CA 1
ATOM 739 C C . LEU A 1 101 ? 18.461 3.773 15.497 1.00 57.80 96 LEU A C 1
ATOM 740 O O . LEU A 1 101 ? 17.712 2.793 15.561 1.00 53.75 96 LEU A O 1
ATOM 745 N N . LYS A 1 102 ? 18.933 4.386 16.579 1.00 58.72 97 LYS A N 1
ATOM 746 C CA . LYS A 1 102 ? 18.458 4.012 17.905 1.00 69.69 97 LYS A CA 1
ATOM 747 C C . LYS A 1 102 ? 17.092 4.651 18.101 1.00 64.51 97 LYS A C 1
ATOM 748 O O . LYS A 1 102 ? 16.969 5.879 18.067 1.00 77.32 97 LYS A O 1
ATOM 750 N N . LEU A 1 103 ? 16.062 3.829 18.271 1.00 52.02 98 LEU A N 1
ATOM 751 C CA . LEU A 1 103 ? 14.686 4.321 18.332 1.00 50.74 98 LEU A CA 1
ATOM 752 C C . LEU A 1 103 ? 14.009 3.716 19.554 1.00 54.12 98 LEU A C 1
ATOM 753 O O . LEU A 1 103 ? 13.550 2.575 19.517 1.00 57.13 98 LEU A O 1
ATOM 758 N N . GLU A 1 104 ? 13.948 4.487 20.634 1.00 54.10 99 GLU A N 1
ATOM 759 C CA . GLU A 1 104 ? 13.205 4.060 21.813 1.00 50.51 99 GLU A CA 1
ATOM 760 C C .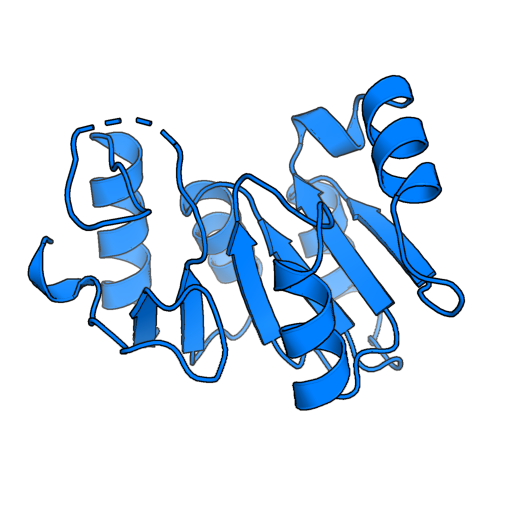 GLU A 1 104 ? 11.714 4.365 21.693 1.00 43.76 99 GLU A C 1
ATOM 761 O O . GLU A 1 104 ? 10.878 3.622 22.224 1.00 52.05 99 GLU A O 1
ATOM 767 N N . TYR A 1 105 ? 11.370 5.445 21.005 1.00 45.48 100 TYR A N 1
ATOM 768 C CA . TYR A 1 105 ? 10.013 5.955 20.951 1.00 48.81 100 TYR A CA 1
ATOM 769 C C . TYR A 1 105 ? 9.712 6.362 19.515 1.00 49.39 100 TYR A C 1
ATOM 770 O O . TYR A 1 105 ? 10.510 7.059 18.880 1.00 52.26 100 TYR A O 1
ATOM 779 N N . LEU A 1 106 ? 8.575 5.915 18.997 1.00 38.82 101 LEU A N 1
ATOM 780 C CA . LEU A 1 106 ? 8.177 6.232 17.632 1.00 44.87 101 LEU A CA 1
ATOM 781 C C . LEU A 1 106 ? 6.746 6.739 17.652 1.00 43.22 101 LEU A C 1
ATOM 782 O O . LEU A 1 106 ? 5.844 6.032 18.116 1.00 38.23 101 LEU A O 1
ATOM 787 N N . ASN A 1 107 ? 6.547 7.963 17.173 1.00 40.99 102 ASN A N 1
ATOM 788 C CA . ASN A 1 107 ? 5.226 8.562 17.114 1.00 36.55 102 ASN A CA 1
ATOM 789 C C . ASN A 1 107 ? 4.623 8.315 15.736 1.00 36.03 102 ASN A C 1
ATOM 790 O O . ASN A 1 107 ? 5.306 8.427 14.720 1.00 44.69 102 ASN A O 1
ATOM 795 N N . VAL A 1 108 ? 3.349 7.942 15.709 1.00 47.94 103 VAL A N 1
ATOM 796 C CA . VAL A 1 108 ? 2.609 7.756 14.464 1.00 40.57 103 VAL A CA 1
ATOM 797 C C . VAL A 1 108 ? 1.535 8.831 14.384 1.00 38.05 103 VAL A C 1
ATOM 798 O O . VAL A 1 108 ? 0.631 8.881 15.230 1.00 45.06 103 VAL A O 1
ATOM 802 N N . GLY A 1 109 ? 1.648 9.706 13.382 1.00 57.93 104 GLY A N 1
ATOM 803 C CA . GLY A 1 109 ? 0.631 10.704 13.104 1.00 46.11 104 GLY A CA 1
ATOM 804 C C . GLY A 1 109 ? -0.545 10.155 12.317 1.00 47.28 104 GLY A C 1
ATOM 805 O O . GLY A 1 109 ? -1.453 9.537 12.883 1.00 73.67 104 GLY A O 1
ATOM 806 N N . GLN A 1 110 ? -0.524 10.359 11.007 1.00 56.50 105 GLN A N 1
ATOM 807 C CA . GLN A 1 110 ? -1.619 9.995 10.118 1.00 64.60 105 GLN A CA 1
ATOM 808 C C . GLN A 1 110 ? -1.133 8.964 9.114 1.00 61.60 105 GLN A C 1
ATOM 809 O O . GLN A 1 110 ? -0.065 9.136 8.515 1.00 54.94 105 GLN A O 1
ATOM 811 N N . MET A 1 111 ? -1.924 7.907 8.929 1.00 64.35 106 MET A N 1
ATOM 812 C CA . MET A 1 111 ? -1.737 6.936 7.853 1.00 68.85 106 MET A CA 1
ATOM 813 C C . MET A 1 111 ? -3.077 6.748 7.154 1.00 55.09 106 MET A C 1
ATOM 814 O O . MET A 1 111 ? -4.073 6.405 7.797 1.00 58.51 106 MET A O 1
ATOM 819 N N . SER A 1 112 ? -3.105 6.983 5.850 1.00 61.55 107 SER A N 1
ATOM 820 C CA . SER A 1 112 ? -4.362 7.072 5.120 1.00 64.08 107 SER A CA 1
ATOM 821 C C . SER A 1 112 ? -4.871 5.724 4.610 1.00 68.84 107 SER A C 1
ATOM 822 O O . SER A 1 112 ? -6.069 5.574 4.329 1.00 72.43 107 SER A O 1
ATOM 825 N N . GLU A 1 118 ? -8.545 -2.301 7.057 1.00 98.07 113 GLU A N 1
ATOM 826 C CA . GLU A 1 118 ? -7.701 -1.134 6.819 1.00 88.55 113 GLU A CA 1
ATOM 827 C C . GLU A 1 118 ? -7.706 -0.207 8.027 1.00 94.54 113 GLU A C 1
ATOM 828 O O . GLU A 1 118 ? -6.654 0.084 8.591 1.00 98.52 113 GLU A O 1
ATOM 830 N N . LYS A 1 119 ? -8.891 0.247 8.433 1.00 102.11 114 LYS A N 1
ATOM 831 C CA . LYS A 1 119 ? -8.986 1.184 9.546 1.00 101.46 114 LYS A CA 1
ATOM 832 C C . LYS A 1 119 ? -8.675 0.493 10.871 1.00 101.71 114 LYS A C 1
ATOM 833 O O . LYS A 1 119 ? -9.136 -0.621 11.138 1.00 101.98 114 LYS A O 1
ATOM 835 N N . VAL A 1 120 ? -7.874 1.170 11.700 1.00 98.52 115 VAL A N 1
ATOM 836 C CA . VAL A 1 120 ? -7.499 0.697 13.027 1.00 92.22 115 VAL A CA 1
ATOM 837 C C . VAL A 1 120 ? -7.915 1.691 14.105 1.00 87.99 115 VAL A C 1
ATOM 838 O O . VAL A 1 120 ? -8.598 1.332 15.068 1.00 85.59 115 VAL A O 1
ATOM 840 N N . THR A 1 121 ? -7.505 2.948 13.959 1.00 88.10 116 THR A N 1
ATOM 841 C CA . THR A 1 121 ? -7.932 4.027 14.838 1.00 83.88 116 THR A CA 1
ATOM 842 C C . THR A 1 121 ? -8.141 5.278 14.005 1.00 91.45 116 THR A C 1
ATOM 843 O O . THR A 1 121 ? -7.806 5.325 12.817 1.00 91.08 116 THR A O 1
ATOM 845 N N . GLY A 1 122 ? -8.690 6.303 14.645 1.00 97.46 117 GLY A N 1
ATOM 846 C CA . GLY A 1 122 ? -8.932 7.556 13.964 1.00 98.83 117 GLY A CA 1
ATOM 847 C C . GLY A 1 122 ? -7.662 8.253 13.527 1.00 101.12 117 GLY A C 1
ATOM 848 O O . GLY A 1 122 ? -7.126 9.087 14.261 1.00 108.74 117 GLY A O 1
ATOM 849 N N . GLY A 1 123 ? -7.169 7.919 12.334 1.00 97.28 118 GLY A N 1
ATOM 850 C CA . GLY A 1 123 ? -5.981 8.552 11.793 1.00 82.42 118 GLY A CA 1
ATOM 851 C C . GLY A 1 123 ? -4.977 7.588 11.190 1.00 84.77 118 GLY A C 1
ATOM 852 O O . GLY A 1 123 ? -4.145 7.988 10.366 1.00 72.59 118 GLY A O 1
ATOM 853 N N . VAL A 1 124 ? -5.040 6.318 11.592 1.00 88.05 119 VAL A N 1
ATOM 854 C CA . VAL A 1 124 ? -4.085 5.297 11.169 1.00 86.46 119 VAL A CA 1
ATOM 855 C C . VAL A 1 124 ? -4.851 4.166 10.489 1.00 85.67 119 VAL A C 1
ATOM 856 O O . VAL A 1 124 ? -5.722 3.535 11.103 1.00 79.73 119 VAL A O 1
ATOM 858 N N . ALA A 1 125 ? -4.526 3.914 9.225 1.00 81.90 120 ALA A N 1
ATOM 859 C CA . ALA A 1 125 ? -5.062 2.791 8.468 1.00 84.52 120 ALA A CA 1
ATOM 860 C C . ALA A 1 125 ? -3.895 1.897 8.071 1.00 90.33 120 ALA A C 1
ATOM 861 O O . ALA A 1 125 ? -2.970 2.347 7.384 1.00 102.35 120 ALA A O 1
ATOM 863 N N . LEU A 1 126 ? -3.935 0.639 8.501 1.00 82.11 121 LEU A N 1
ATOM 864 C CA . LEU A 1 126 ? -2.799 -0.267 8.383 1.00 76.68 121 LEU A CA 1
ATOM 865 C C . LEU A 1 126 ? -3.078 -1.358 7.360 1.00 67.92 121 LEU A C 1
ATOM 866 O O . LEU A 1 126 ? -4.176 -1.916 7.314 1.00 67.31 121 LEU A O 1
ATOM 871 N N . GLY A 1 127 ? -2.072 -1.664 6.546 1.00 80.59 122 GLY A N 1
ATOM 872 C CA . GLY A 1 127 ? -2.130 -2.794 5.645 1.00 87.77 122 GLY A CA 1
ATOM 873 C C . GLY A 1 127 ? -1.448 -4.016 6.231 1.00 85.85 122 GLY A C 1
ATOM 874 O O . GLY A 1 127 ? -1.105 -4.074 7.412 1.00 85.31 122 GLY A O 1
ATOM 875 N N . GLU A 1 128 ? -1.253 -5.016 5.366 1.00 67.69 123 GLU A N 1
ATOM 876 C CA . GLU A 1 128 ? -0.519 -6.213 5.759 1.00 58.49 123 GLU A CA 1
ATOM 877 C C . GLU A 1 128 ? 0.958 -5.905 5.985 1.00 58.58 123 GLU A C 1
ATOM 878 O O . GLU A 1 128 ? 1.534 -6.288 7.013 1.00 68.94 123 GLU A O 1
ATOM 880 N N . GLU A 1 129 ? 1.590 -5.231 5.023 1.00 65.50 124 GLU A N 1
ATOM 881 C CA . GLU A 1 129 ? 2.969 -4.778 5.184 1.00 60.69 124 GLU A CA 1
ATOM 882 C C . GLU A 1 129 ? 3.127 -3.913 6.436 1.00 62.70 124 GLU A C 1
ATOM 883 O O . GLU A 1 129 ? 4.061 -4.108 7.229 1.00 54.88 124 GLU A O 1
ATOM 889 N N . ASP A 1 130 ? 2.218 -2.950 6.631 1.00 45.19 125 ASP A N 1
ATOM 890 C CA . ASP A 1 130 ? 2.325 -2.075 7.802 1.00 59.84 125 ASP A CA 1
ATOM 891 C C . ASP A 1 130 ? 2.305 -2.883 9.091 1.00 59.13 125 ASP A C 1
ATOM 892 O O . ASP A 1 130 ? 3.171 -2.712 9.954 1.00 65.17 125 ASP A O 1
ATOM 897 N N . LYS A 1 131 ? 1.312 -3.763 9.247 1.00 55.80 126 LYS A N 1
ATOM 898 C CA . LYS A 1 131 ? 1.250 -4.562 10.465 1.00 54.94 126 LYS A CA 1
ATOM 899 C C . LYS A 1 131 ? 2.511 -5.404 10.627 1.00 50.67 126 LYS A C 1
ATOM 900 O O . LYS A 1 131 ? 3.029 -5.547 11.745 1.00 46.86 126 LYS A O 1
ATOM 906 N N . TYR A 1 132 ? 3.045 -5.937 9.517 1.00 47.39 127 TYR A N 1
ATOM 907 C CA . TYR A 1 132 ? 4.287 -6.702 9.606 1.00 52.87 127 TYR A CA 1
ATOM 908 C C . TYR A 1 132 ? 5.419 -5.853 10.180 1.00 49.23 127 TYR A C 1
ATOM 909 O O . TYR A 1 132 ? 6.052 -6.223 11.181 1.00 45.55 127 TYR A O 1
ATOM 918 N N . TYR A 1 133 ? 5.674 -4.696 9.579 1.00 52.25 128 TYR A N 1
ATOM 919 C CA . TYR A 1 133 ? 6.842 -3.930 9.997 1.00 47.93 128 TYR A CA 1
ATOM 920 C C . TYR A 1 133 ? 6.642 -3.275 11.356 1.00 44.92 128 TYR A C 1
ATOM 921 O O . TYR A 1 133 ? 7.572 -3.246 12.167 1.00 40.00 128 TYR A O 1
ATOM 930 N N . PHE A 1 134 ? 5.442 -2.766 11.631 1.00 49.23 129 PHE A N 1
ATOM 931 C CA . PHE A 1 134 ? 5.126 -2.289 12.972 1.00 39.28 129 PHE A CA 1
ATOM 932 C C . PHE A 1 134 ? 5.410 -3.368 13.996 1.00 43.93 129 PHE A C 1
ATOM 933 O O . PHE A 1 134 ? 5.977 -3.092 15.061 1.00 59.52 129 PHE A O 1
ATOM 941 N N . LYS A 1 135 ? 5.039 -4.614 13.689 1.00 42.98 130 LYS A N 1
ATOM 942 C CA . LYS A 1 135 ? 5.341 -5.696 14.618 1.00 48.16 130 LYS A CA 1
ATOM 943 C C . LYS A 1 135 ? 6.847 -5.881 14.776 1.00 49.14 130 LYS A C 1
ATOM 944 O O . LYS A 1 135 ? 7.332 -6.146 15.879 1.00 55.79 130 LYS A O 1
ATOM 946 N N . LYS A 1 136 ? 7.611 -5.730 13.694 1.00 40.48 131 LYS A N 1
ATOM 947 C CA . LYS A 1 136 ? 9.060 -5.810 13.847 1.00 46.81 131 LYS A CA 1
ATOM 948 C C . LYS A 1 136 ? 9.609 -4.663 14.700 1.00 51.86 131 LYS A C 1
ATOM 949 O O . LYS A 1 136 ? 10.575 -4.854 15.445 1.00 48.52 131 LYS A O 1
ATOM 951 N N . ILE A 1 137 ? 9.012 -3.470 14.607 1.00 48.49 132 ILE A N 1
ATOM 952 C CA . ILE A 1 137 ? 9.484 -2.331 15.386 1.00 46.61 132 ILE A CA 1
ATOM 953 C C . ILE A 1 137 ? 9.185 -2.549 16.861 1.00 43.16 132 ILE A C 1
ATOM 954 O O . ILE A 1 137 ? 10.058 -2.388 17.722 1.00 57.31 132 ILE A O 1
ATOM 959 N N . VAL A 1 138 ? 7.941 -2.906 17.178 1.00 44.90 133 VAL A N 1
ATOM 960 C CA . VAL A 1 138 ? 7.590 -3.174 18.568 1.00 60.64 133 VAL A CA 1
ATOM 961 C C . VAL A 1 138 ? 8.420 -4.328 19.107 1.00 62.57 133 VAL A C 1
ATOM 962 O O . VAL A 1 138 ? 8.765 -4.349 20.291 1.00 55.73 133 VAL A O 1
ATOM 964 N N . ASP A 1 139 ? 8.795 -5.277 18.246 1.00 63.41 134 ASP A N 1
ATOM 965 C CA . ASP A 1 139 ? 9.634 -6.378 18.702 1.00 67.44 134 ASP A CA 1
ATOM 966 C C . ASP A 1 139 ? 11.050 -5.906 19.018 1.00 57.00 134 ASP A C 1
ATOM 967 O O . ASP A 1 139 ? 11.655 -6.360 19.989 1.00 61.51 134 ASP A O 1
ATOM 969 N N . LYS A 1 140 ? 11.591 -4.985 18.245 1.00 54.86 135 LYS A N 1
ATOM 970 C CA . LYS A 1 140 ? 12.924 -4.490 18.570 1.00 63.54 135 LYS A CA 1
ATOM 971 C C . LYS A 1 140 ? 12.967 -3.616 19.837 1.00 58.72 135 LYS A C 1
ATOM 972 O O . LYS A 1 140 ? 13.982 -2.956 20.056 1.00 70.92 135 LYS A O 1
ATOM 974 N N . GLY A 1 141 ? 11.921 -3.579 20.667 1.00 52.13 136 GLY A N 1
ATOM 975 C CA . GLY A 1 141 ? 11.909 -2.764 21.867 1.00 32.74 136 GLY A CA 1
ATOM 976 C C . GLY A 1 141 ? 11.269 -1.388 21.736 1.00 49.68 136 GLY A C 1
ATOM 977 O O . GLY A 1 141 ? 10.947 -0.771 22.759 1.00 61.42 136 GLY A O 1
ATOM 978 N N . THR A 1 142 ? 11.074 -0.886 20.517 1.00 38.47 137 THR A N 1
ATOM 979 C CA . THR A 1 142 ? 10.581 0.471 20.325 1.00 51.52 137 THR A CA 1
ATOM 980 C C . THR A 1 142 ? 9.162 0.674 20.860 1.00 49.38 137 THR A C 1
ATOM 981 O O . THR A 1 142 ? 8.257 -0.121 20.590 1.00 46.79 137 THR A O 1
ATOM 985 N N . ARG A 1 143 ? 8.958 1.767 21.590 1.00 47.44 138 ARG A N 1
ATOM 986 C CA . ARG A 1 143 ? 7.634 2.133 22.085 1.00 51.15 138 ARG A CA 1
ATOM 987 C C . ARG A 1 143 ? 6.907 2.972 21.036 1.00 54.73 138 ARG A C 1
ATOM 988 O O . ARG A 1 143 ? 7.426 3.994 20.581 1.00 56.02 138 ARG A O 1
ATOM 996 N N . VAL A 1 144 ? 5.714 2.537 20.636 1.00 40.97 139 VAL A N 1
ATOM 997 C CA . VAL A 1 144 ? 5.064 3.086 19.450 1.00 41.29 139 VAL A CA 1
ATOM 998 C C . VAL A 1 144 ? 3.722 3.686 19.846 1.00 39.76 139 VAL A C 1
ATOM 999 O O . VAL A 1 144 ? 2.863 2.992 20.400 1.00 45.35 139 VAL A O 1
ATOM 1003 N N . GLU A 1 145 ? 3.530 4.965 19.537 1.00 44.10 140 GLU A N 1
ATOM 1004 C CA . GLU A 1 145 ? 2.363 5.694 20.010 1.00 46.02 140 GLU A CA 1
ATOM 1005 C C . GLU A 1 145 ? 1.660 6.391 18.855 1.00 51.69 140 GLU A C 1
ATOM 1006 O O . GLU A 1 145 ? 2.283 7.137 18.083 1.00 43.43 140 GLU A O 1
ATOM 1012 N N . ILE A 1 146 ? 0.365 6.131 18.742 1.00 40.23 141 ILE A N 1
ATOM 1013 C CA . ILE A 1 146 ? -0.505 6.897 17.864 1.00 45.56 141 ILE A CA 1
ATOM 1014 C C . ILE A 1 146 ? -0.906 8.157 18.613 1.00 49.13 141 ILE A C 1
ATOM 1015 O O . ILE A 1 146 ? -1.478 8.080 19.706 1.00 61.44 141 ILE A O 1
ATOM 1020 N N . GLN A 1 147 ? -0.596 9.315 18.041 1.00 58.90 142 GLN A N 1
ATOM 1021 C CA . GLN A 1 147 ? -0.998 10.582 18.645 1.00 42.17 142 GLN A CA 1
ATOM 1022 C C . GLN A 1 147 ? -0.802 11.687 17.617 1.00 42.35 142 GLN A C 1
ATOM 1023 O O . GLN A 1 147 ? 0.329 11.950 17.192 1.00 50.35 142 GLN A O 1
ATOM 1029 N N . MET A 1 148 ? -1.902 12.317 17.208 1.00 44.47 143 MET A N 1
ATOM 1030 C CA . MET A 1 148 ? -1.833 13.321 16.152 1.00 52.34 143 MET A CA 1
ATOM 1031 C C . MET A 1 148 ? -1.178 14.592 16.654 1.00 49.58 143 MET A C 1
ATOM 1032 O O . MET A 1 148 ? -0.338 15.181 15.966 1.00 57.57 143 MET A O 1
ATOM 1037 N N . VAL A 1 149 ? -1.519 14.996 17.874 1.00 65.13 144 VAL A N 1
ATOM 1038 C CA . VAL A 1 149 ? -1.153 16.305 18.416 1.00 53.33 144 VAL A CA 1
ATOM 1039 C C . VAL A 1 149 ? -0.725 16.128 19.866 1.00 62.12 144 VAL A C 1
ATOM 1040 O O . VAL A 1 149 ? -1.198 15.223 20.556 1.00 64.12 144 VAL A O 1
ATOM 1044 N N . PRO A 1 150 ? 0.251 16.933 20.314 1.00 60.82 145 PRO A N 1
ATOM 1045 C CA . PRO A 1 150 ? 0.705 16.816 21.719 1.00 57.82 145 PRO A CA 1
ATOM 1046 C C . PRO A 1 150 ? -0.414 16.781 22.751 1.00 59.13 145 PRO A C 1
ATOM 1047 O O . PRO A 1 150 ? -0.266 16.113 23.7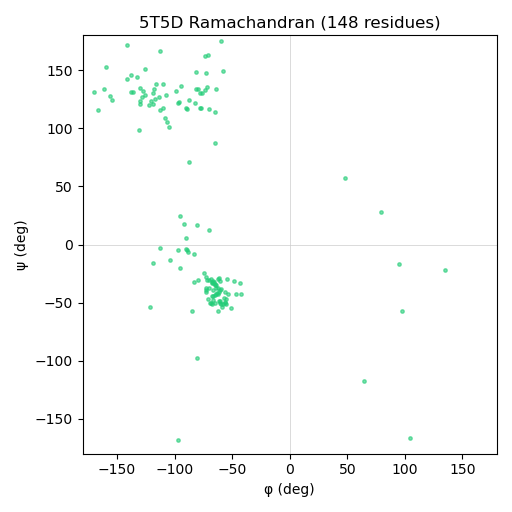83 1.00 57.15 145 PRO A O 1
ATOM 1051 N N . ASN A 1 151 ? -1.538 17.452 22.497 1.00 53.97 146 ASN A N 1
ATOM 1052 C CA . ASN A 1 151 ? -2.675 17.454 23.410 1.00 53.56 146 ASN A CA 1
ATOM 1053 C C . ASN A 1 151 ? -3.665 16.325 23.126 1.00 72.27 146 ASN A C 1
ATOM 1054 O O . ASN A 1 151 ? -4.647 16.165 23.866 1.00 67.10 146 ASN A O 1
ATOM 1056 N N . ASP A 1 152 ? -3.433 15.554 22.071 1.00 65.48 147 ASP A N 1
ATOM 1057 C CA . ASP A 1 152 ? -4.309 14.458 21.703 1.00 59.09 147 ASP A CA 1
ATOM 1058 C C . ASP A 1 152 ? -4.123 13.285 22.662 1.00 58.10 147 ASP A C 1
ATOM 1059 O O . ASP A 1 152 ? -3.122 13.181 23.383 1.00 48.81 147 ASP A O 1
ATOM 1064 N N . LYS A 1 153 ? -5.108 12.390 22.657 1.00 59.21 148 LYS A N 1
ATOM 1065 C CA . LYS A 1 153 ? -5.021 11.144 23.407 1.00 62.88 148 LYS A CA 1
ATOM 1066 C C . LYS A 1 153 ? -4.054 10.166 22.742 1.00 61.42 148 LYS A C 1
ATOM 1067 O O . LYS A 1 153 ? -4.109 9.940 21.528 1.00 51.63 148 LYS A O 1
ATOM 1069 N N . VAL A 1 154 ? -3.184 9.578 23.552 1.00 53.01 149 VAL A N 1
ATOM 1070 C CA . VAL A 1 154 ? -2.263 8.545 23.106 1.00 42.71 149 VAL A CA 1
ATOM 1071 C C . VAL A 1 154 ? -2.988 7.205 23.064 1.00 63.69 149 VAL A C 1
ATOM 1072 O O . VAL A 1 154 ? -3.698 6.845 24.010 1.00 66.29 149 VAL A O 1
ATOM 1076 N N . THR A 1 155 ? -2.812 6.452 21.974 1.00 56.54 150 THR A N 1
ATOM 1077 C CA . THR A 1 155 ? -3.174 5.035 21.966 1.00 62.76 150 THR A CA 1
ATOM 1078 C C . THR A 1 155 ? -1.979 4.215 21.494 1.00 56.36 150 THR A C 1
ATOM 1079 O O . THR A 1 155 ? -1.342 4.563 20.494 1.00 54.66 150 THR A O 1
ATOM 1083 N N . MET A 1 156 ? -1.656 3.151 22.233 1.00 41.71 151 MET A N 1
ATOM 1084 C CA . MET A 1 156 ? -0.503 2.324 21.892 1.00 40.90 151 MET A CA 1
ATOM 1085 C C . MET A 1 156 ? -0.843 1.433 20.708 1.00 48.22 151 MET A C 1
ATOM 1086 O O . MET A 1 156 ? -1.871 0.754 20.707 1.00 48.73 151 MET A O 1
ATOM 1091 N N . LEU A 1 157 ? 0.025 1.421 19.700 1.00 53.13 152 LEU A N 1
ATOM 1092 C CA . LEU A 1 157 ? -0.325 0.732 18.464 1.00 41.28 152 LEU A CA 1
ATOM 1093 C C . LEU A 1 157 ? -0.303 -0.785 18.634 1.00 41.45 152 LEU A C 1
ATOM 1094 O O . LEU A 1 157 ? -1.053 -1.497 17.949 1.00 43.13 152 LEU A O 1
ATOM 1099 N N . GLU A 1 158 ? 0.562 -1.293 19.525 1.00 45.76 153 GLU A N 1
ATOM 1100 C CA . GLU A 1 158 ? 0.578 -2.711 19.882 1.00 45.60 153 GLU A CA 1
ATOM 1101 C C . GLU A 1 158 ? -0.829 -3.265 20.088 1.00 52.32 153 GLU A C 1
ATOM 1102 O O . GLU A 1 158 ? -1.085 -4.433 19.787 1.00 59.66 153 GLU A O 1
ATOM 1108 N N . LYS A 1 159 ? -1.750 -2.439 20.590 1.00 50.05 154 LYS A N 1
ATOM 1109 C CA . LYS A 1 159 ? -3.164 -2.764 20.752 1.00 45.39 154 LYS A CA 1
ATOM 1110 C C . LYS A 1 159 ? -3.745 -3.513 19.558 1.00 49.29 154 LYS A C 1
ATOM 1111 O O . LYS A 1 159 ? -4.496 -4.472 19.738 1.00 54.41 154 LYS A O 1
ATOM 1117 N N . PHE A 1 160 ? -3.408 -3.090 18.339 1.00 49.40 155 PHE A N 1
ATOM 1118 C CA . PHE A 1 160 ? -3.955 -3.660 17.115 1.00 51.21 155 PHE A CA 1
ATOM 1119 C C . PHE A 1 160 ? -3.045 -4.709 16.474 1.00 52.55 155 PHE A C 1
ATOM 1120 O O . PHE A 1 160 ? -3.441 -5.334 15.485 1.00 60.15 155 PHE A O 1
ATOM 1128 N N . LEU A 1 161 ? -1.851 -4.929 17.005 1.00 56.66 156 LEU A N 1
ATOM 1129 C CA . LEU A 1 161 ? -0.920 -5.873 16.400 1.00 56.13 156 LEU A CA 1
ATOM 1130 C C . LEU A 1 161 ? -1.225 -7.333 16.761 1.00 61.61 156 LEU A C 1
ATOM 1131 O O . LEU A 1 161 ? -1.480 -7.654 17.931 1.00 61.37 156 LEU A O 1
#